Protein AF-A0A6H5HJQ9-F1 (afdb_monomer_lite)

Organism: NCBI:txid355587

Structure (mmCIF, N/CA/C/O backbone):
data_AF-A0A6H5HJQ9-F1
#
_entry.id   AF-A0A6H5HJQ9-F1
#
loop_
_atom_site.group_PDB
_atom_site.id
_atom_site.type_symbol
_atom_site.label_atom_id
_atom_site.label_alt_id
_atom_site.label_comp_id
_atom_site.label_asym_id
_atom_site.label_entity_id
_atom_site.label_seq_id
_atom_site.pdbx_PDB_ins_code
_atom_site.Cartn_x
_atom_site.Cartn_y
_atom_site.Cartn_z
_atom_site.occupancy
_atom_site.B_iso_or_equiv
_atom_site.auth_seq_id
_atom_site.auth_comp_id
_atom_site.auth_asym_id
_atom_site.auth_atom_id
_atom_site.pdbx_PDB_model_num
ATOM 1 N N . MET A 1 1 ? 19.923 -9.110 -13.018 1.00 54.31 1 MET A N 1
ATOM 2 C CA . MET A 1 1 ? 19.021 -8.091 -13.587 1.00 54.31 1 MET A CA 1
ATOM 3 C C . MET A 1 1 ? 18.236 -7.494 -12.440 1.00 54.31 1 MET A C 1
ATOM 5 O O . MET A 1 1 ? 17.790 -8.249 -11.584 1.00 54.31 1 MET A O 1
ATOM 9 N N . SER A 1 2 ? 18.166 -6.170 -12.379 1.00 69.38 2 SER A N 1
ATOM 10 C CA . SER A 1 2 ? 17.305 -5.426 -11.458 1.00 69.38 2 SER A CA 1
ATOM 11 C C . SER A 1 2 ? 15.832 -5.802 -11.680 1.00 69.38 2 SER A C 1
ATOM 13 O O . SER A 1 2 ? 15.441 -6.178 -12.785 1.00 69.38 2 SER A O 1
ATOM 15 N N . GLU A 1 3 ? 15.028 -5.753 -10.618 1.00 85.50 3 GLU A N 1
ATOM 16 C CA . GLU A 1 3 ? 13.591 -6.035 -10.683 1.00 85.50 3 GLU A CA 1
ATOM 17 C C . GLU A 1 3 ? 12.871 -4.970 -11.528 1.00 85.50 3 GLU A C 1
ATOM 19 O O . GLU A 1 3 ? 13.107 -3.771 -11.354 1.00 85.50 3 GLU A O 1
ATOM 24 N N . LEU A 1 4 ? 12.009 -5.406 -12.456 1.00 90.19 4 LEU A N 1
ATOM 25 C CA . LEU A 1 4 ? 11.168 -4.510 -13.251 1.00 90.19 4 LEU A CA 1
ATOM 26 C C . LEU A 1 4 ? 10.069 -3.924 -12.367 1.00 90.19 4 LEU A C 1
ATOM 28 O O . LEU A 1 4 ? 9.262 -4.652 -11.798 1.00 90.19 4 LEU A O 1
ATOM 32 N N . LYS A 1 5 ? 10.002 -2.598 -12.325 1.00 91.12 5 LYS A N 1
ATOM 33 C CA . LYS A 1 5 ? 8.961 -1.837 -11.636 1.00 91.12 5 LYS A CA 1
ATOM 34 C C . LYS A 1 5 ? 8.032 -1.191 -12.644 1.00 91.12 5 LYS A C 1
ATOM 36 O O . LYS A 1 5 ? 8.429 -0.899 -13.769 1.00 91.12 5 LYS A O 1
ATOM 41 N N . GLN A 1 6 ? 6.793 -0.955 -12.247 1.00 88.38 6 GLN A N 1
ATOM 42 C CA . GLN A 1 6 ? 5.802 -0.333 -13.111 1.00 88.38 6 GLN A CA 1
ATOM 43 C C . GLN A 1 6 ? 5.889 1.193 -13.008 1.00 88.38 6 GLN A C 1
ATOM 45 O O . GLN A 1 6 ? 5.994 1.733 -11.909 1.00 88.38 6 GLN A O 1
ATOM 50 N N . TYR A 1 7 ? 5.812 1.893 -14.138 1.00 89.81 7 TYR A N 1
ATOM 51 C CA . TYR A 1 7 ? 5.828 3.353 -14.224 1.00 89.81 7 TYR A CA 1
ATOM 52 C C . TYR A 1 7 ? 4.684 3.870 -15.107 1.00 89.81 7 TYR A C 1
ATOM 54 O O . TYR A 1 7 ? 4.293 3.230 -16.085 1.00 89.81 7 TYR A O 1
ATOM 62 N N . GLN A 1 8 ? 4.155 5.043 -14.763 1.00 83.81 8 GLN A N 1
ATOM 63 C CA . GLN A 1 8 ? 3.100 5.743 -15.486 1.00 83.81 8 GLN A CA 1
ATOM 64 C C . GLN A 1 8 ? 3.649 7.029 -16.114 1.00 83.81 8 GLN A C 1
ATOM 66 O O . GLN A 1 8 ? 4.257 7.863 -15.441 1.00 83.81 8 GLN A O 1
ATOM 71 N N . SER A 1 9 ? 3.367 7.194 -17.407 1.00 80.81 9 SER A N 1
ATOM 72 C CA . SER A 1 9 ? 3.503 8.441 -18.171 1.00 80.81 9 SER A CA 1
ATOM 73 C C . SER A 1 9 ? 2.211 8.668 -18.982 1.00 80.81 9 SER A C 1
ATOM 75 O O . SER A 1 9 ? 1.115 8.561 -18.434 1.00 80.81 9 SER A O 1
ATOM 77 N N . HIS A 1 10 ? 2.291 8.892 -20.301 1.00 75.25 10 HIS A N 1
ATOM 78 C CA . HIS A 1 10 ? 1.144 8.785 -21.222 1.00 75.25 10 HIS A CA 1
ATOM 79 C C . HIS A 1 10 ? 0.634 7.347 -21.397 1.00 75.25 10 HIS A C 1
ATOM 81 O O . HIS A 1 10 ? -0.489 7.132 -21.849 1.00 75.25 10 HIS A O 1
ATOM 87 N N . LYS A 1 11 ? 1.482 6.365 -21.089 1.00 80.69 11 LYS A N 1
ATOM 88 C CA . LYS A 1 11 ? 1.194 4.932 -21.127 1.00 80.69 11 LYS A CA 1
ATOM 89 C C . LYS A 1 11 ? 1.843 4.274 -19.912 1.00 80.69 11 LYS A C 1
ATOM 91 O O . LYS A 1 11 ? 2.764 4.839 -19.321 1.00 80.69 11 LYS A O 1
ATOM 96 N N . LEU A 1 12 ? 1.352 3.093 -19.572 1.00 84.88 12 LEU A N 1
ATOM 97 C CA . LEU A 1 12 ? 1.915 2.234 -18.541 1.00 84.88 12 LEU A CA 1
ATOM 98 C C . LEU A 1 12 ? 3.110 1.468 -19.118 1.00 84.88 12 LEU A C 1
ATOM 100 O O . LEU A 1 12 ? 2.998 0.887 -20.200 1.00 84.88 12 LEU A O 1
ATOM 104 N N . VAL A 1 13 ? 4.240 1.476 -18.418 1.00 93.31 13 VAL A N 1
ATOM 105 C CA . VAL A 1 13 ? 5.467 0.775 -18.826 1.00 93.31 13 VAL A CA 1
ATOM 106 C C . VAL A 1 13 ? 6.080 0.042 -17.642 1.00 93.31 13 VAL A C 1
ATOM 108 O O . VAL A 1 13 ? 5.825 0.385 -16.490 1.00 93.31 13 VAL A O 1
ATOM 111 N N . TRP A 1 14 ? 6.916 -0.950 -17.923 1.00 93.25 14 TRP A N 1
ATOM 112 C CA . TRP A 1 14 ? 7.784 -1.564 -16.924 1.00 93.25 14 TRP A CA 1
ATOM 113 C C . TRP A 1 14 ? 9.208 -1.086 -17.150 1.00 93.25 14 TRP A C 1
ATOM 115 O O . TRP A 1 14 ? 9.633 -0.967 -18.295 1.00 93.25 14 TRP A O 1
ATOM 125 N N . ALA A 1 15 ? 9.955 -0.804 -16.092 1.00 95.69 15 ALA A N 1
ATOM 126 C CA . ALA A 1 15 ? 11.330 -0.367 -16.233 1.00 95.69 15 ALA A CA 1
ATOM 127 C C . ALA A 1 15 ? 12.227 -0.851 -15.101 1.00 95.69 15 ALA A C 1
ATOM 129 O O . ALA A 1 15 ? 11.785 -1.063 -13.973 1.00 95.69 15 ALA A O 1
ATOM 130 N N . ALA A 1 16 ? 13.502 -1.021 -15.428 1.00 96.19 16 ALA A N 1
ATOM 131 C CA . ALA A 1 16 ? 14.544 -1.391 -14.484 1.00 96.19 16 ALA A CA 1
ATOM 132 C C . ALA A 1 16 ? 15.831 -0.625 -14.823 1.00 96.19 16 ALA A C 1
ATOM 134 O O . ALA A 1 16 ? 16.110 -0.425 -16.011 1.00 96.19 16 ALA A O 1
ATOM 135 N N . PRO A 1 17 ? 16.623 -0.195 -13.821 1.00 96.81 17 PRO A N 1
ATOM 136 C CA . PRO A 1 17 ? 17.909 0.446 -14.071 1.00 96.81 17 PRO A CA 1
ATOM 137 C C . PRO A 1 17 ? 18.802 -0.444 -14.937 1.00 96.81 17 PRO A C 1
ATOM 139 O O . PRO A 1 17 ? 18.985 -1.621 -14.618 1.00 96.81 17 PRO A O 1
ATOM 142 N N . MET A 1 18 ? 19.329 0.122 -16.020 1.00 97.06 18 MET A N 1
ATOM 143 C CA . MET A 1 18 ? 20.211 -0.548 -16.974 1.00 97.06 18 MET A CA 1
ATOM 144 C C . MET A 1 18 ? 21.083 0.500 -17.668 1.00 97.06 18 MET A C 1
ATOM 146 O O . MET A 1 18 ? 20.582 1.513 -18.161 1.00 97.06 18 MET A O 1
ATOM 150 N N . THR A 1 19 ? 22.388 0.269 -17.725 1.00 97.56 19 THR A N 1
ATOM 151 C CA . THR A 1 19 ? 23.316 1.121 -18.477 1.00 97.56 19 THR A CA 1
ATOM 152 C C . THR A 1 19 ? 23.117 0.960 -19.985 1.00 97.56 19 THR A C 1
ATOM 154 O O . THR A 1 19 ? 22.574 -0.042 -20.459 1.00 97.56 19 THR A O 1
ATOM 157 N N . LEU A 1 20 ? 23.578 1.932 -20.778 1.00 97.44 20 LEU A N 1
ATOM 158 C CA . LEU A 1 20 ? 23.519 1.810 -22.238 1.00 97.44 20 LEU A CA 1
ATOM 159 C C . LEU A 1 20 ? 24.302 0.582 -22.739 1.00 97.44 20 LEU A C 1
ATOM 161 O O . LEU A 1 20 ? 23.864 -0.072 -23.681 1.00 97.44 20 LEU A O 1
ATOM 165 N N . GLY A 1 21 ? 25.441 0.258 -22.121 1.00 97.00 21 GLY A N 1
ATOM 166 C CA . GLY A 1 21 ? 26.249 -0.915 -22.461 1.00 97.00 21 GLY A CA 1
ATOM 167 C C . GLY A 1 21 ? 25.490 -2.228 -22.270 1.00 97.00 21 GLY A C 1
ATOM 168 O O . GLY A 1 21 ? 25.391 -3.012 -23.210 1.00 97.00 21 GLY A O 1
ATOM 169 N N . GLU A 1 22 ? 24.872 -2.416 -21.103 1.00 96.88 22 GLU A N 1
ATOM 170 C CA . GLU A 1 22 ? 24.030 -3.588 -20.820 1.00 96.88 22 GLU A CA 1
ATOM 171 C C . GLU A 1 22 ? 22.847 -3.685 -21.796 1.00 96.88 22 GLU A C 1
ATOM 173 O O . GLU A 1 22 ? 22.508 -4.772 -22.262 1.00 96.88 22 GLU A O 1
ATOM 178 N N . PHE A 1 23 ? 22.246 -2.552 -22.177 1.00 96.94 23 PHE A N 1
ATOM 179 C CA . PHE A 1 23 ? 21.159 -2.559 -23.154 1.00 96.94 23 PHE A CA 1
ATOM 180 C C . PHE A 1 23 ? 21.616 -2.952 -24.564 1.00 96.94 23 PHE A C 1
ATOM 182 O O . PHE A 1 23 ? 20.880 -3.639 -25.271 1.00 96.94 23 PHE A O 1
ATOM 189 N N . LYS A 1 24 ? 22.821 -2.550 -24.996 1.00 96.31 24 LYS A N 1
ATOM 190 C CA . LYS A 1 24 ? 23.380 -2.978 -26.294 1.00 96.31 24 LYS A CA 1
ATOM 191 C C . LYS A 1 24 ? 23.491 -4.495 -26.377 1.00 96.31 24 LYS A C 1
ATOM 193 O O . LYS A 1 24 ? 23.172 -5.065 -27.421 1.00 96.31 24 LYS A O 1
ATOM 198 N N . GLU A 1 25 ? 23.918 -5.127 -25.287 1.00 95.88 25 GLU A N 1
ATOM 199 C CA . GLU A 1 25 ? 23.984 -6.583 -25.163 1.00 95.88 25 GLU A CA 1
ATOM 200 C C . GLU A 1 25 ? 22.577 -7.196 -25.158 1.00 95.88 25 GLU A C 1
ATOM 202 O O . GLU A 1 25 ? 22.292 -8.071 -25.973 1.00 95.88 25 GLU A O 1
ATOM 207 N N . HIS A 1 26 ? 21.667 -6.671 -24.327 1.00 93.88 26 HIS A N 1
ATOM 208 C CA . HIS A 1 26 ? 20.269 -7.120 -24.227 1.00 93.88 26 HIS A CA 1
ATOM 209 C C . HIS A 1 26 ? 19.512 -7.057 -25.560 1.00 93.88 26 HIS A C 1
ATOM 211 O O . HIS A 1 26 ? 18.781 -7.979 -25.915 1.00 93.88 26 HIS A O 1
ATOM 217 N N . ALA A 1 27 ? 19.687 -5.974 -26.318 1.00 93.81 27 ALA A N 1
ATOM 218 C CA . ALA A 1 27 ? 19.010 -5.750 -27.592 1.00 93.81 27 ALA A CA 1
ATOM 219 C C . ALA A 1 27 ? 19.761 -6.335 -28.802 1.00 93.81 27 ALA A C 1
ATOM 221 O O . ALA A 1 27 ? 19.253 -6.240 -29.920 1.00 93.81 27 ALA A O 1
ATOM 222 N N . ASN A 1 28 ? 20.961 -6.898 -28.603 1.00 94.88 28 ASN A N 1
ATOM 223 C CA . ASN A 1 28 ? 21.882 -7.311 -29.665 1.00 94.88 28 ASN A CA 1
ATOM 224 C C . ASN A 1 28 ? 22.128 -6.196 -30.709 1.00 94.88 28 ASN A C 1
ATOM 226 O O . ASN A 1 28 ? 22.053 -6.416 -31.920 1.00 94.88 28 ASN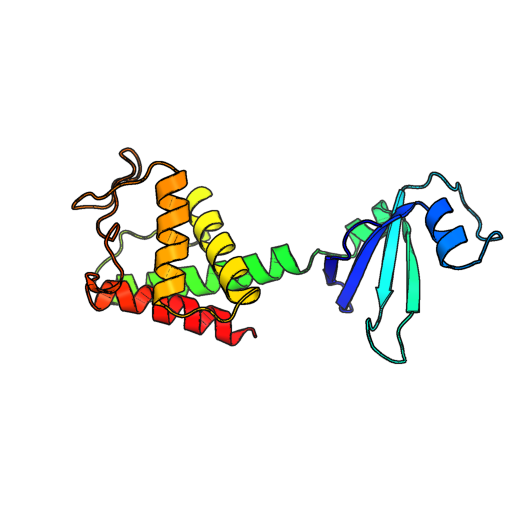 A O 1
ATOM 230 N N . LYS A 1 29 ? 22.383 -4.972 -30.226 1.00 92.25 29 LYS A N 1
ATOM 231 C CA . LYS A 1 29 ? 22.630 -3.765 -31.039 1.00 92.25 29 LYS A CA 1
ATOM 232 C C . LYS A 1 29 ? 23.932 -3.071 -30.626 1.00 92.25 29 LYS A C 1
ATOM 234 O O . LYS A 1 29 ? 23.896 -2.038 -29.949 1.00 92.25 29 LYS A O 1
ATOM 239 N N . PRO A 1 30 ? 25.099 -3.623 -31.000 1.00 92.00 30 PRO A N 1
ATOM 240 C CA . PRO A 1 30 ? 26.397 -3.075 -30.598 1.00 92.00 30 PRO A CA 1
ATOM 241 C C . PRO A 1 30 ? 26.680 -1.681 -31.189 1.00 92.00 30 PRO A C 1
ATOM 243 O O . PRO A 1 30 ? 27.499 -0.933 -30.656 1.00 92.00 30 PRO A O 1
ATOM 246 N N . ASP A 1 31 ? 25.989 -1.323 -32.268 1.00 93.19 31 ASP A N 1
ATOM 247 C CA . ASP A 1 31 ? 26.135 -0.099 -33.055 1.00 93.19 31 ASP A CA 1
ATOM 248 C C . ASP A 1 31 ? 25.402 1.126 -32.479 1.00 93.19 31 ASP A C 1
ATOM 250 O O . ASP A 1 31 ? 25.584 2.234 -32.985 1.00 93.19 31 ASP A O 1
ATOM 254 N N . LEU A 1 32 ? 24.610 0.973 -31.407 1.00 91.12 32 LEU A N 1
ATOM 255 C CA . LEU A 1 32 ? 23.954 2.111 -30.753 1.00 91.12 32 LEU A CA 1
ATOM 256 C C . LEU A 1 32 ? 24.983 3.164 -30.309 1.00 91.12 32 LEU A C 1
ATOM 258 O O . LEU A 1 32 ? 25.986 2.860 -29.660 1.00 91.12 32 LEU A O 1
ATOM 262 N N . ILE A 1 33 ? 24.720 4.427 -30.635 1.00 93.00 33 ILE A N 1
ATOM 263 C CA . ILE A 1 33 ? 25.621 5.543 -30.336 1.00 93.00 33 ILE A CA 1
ATOM 264 C C . ILE A 1 33 ? 25.429 5.990 -28.883 1.00 93.00 33 ILE A C 1
ATOM 266 O O . ILE A 1 33 ? 24.303 6.166 -28.427 1.00 93.00 33 ILE A O 1
ATOM 270 N N . GLY A 1 34 ? 26.537 6.212 -28.177 1.00 92.50 34 GLY A N 1
ATOM 271 C CA . GLY A 1 34 ? 26.557 6.735 -26.811 1.00 92.50 34 GLY A CA 1
ATOM 272 C C . GLY A 1 34 ? 27.594 6.037 -25.938 1.00 92.50 34 GLY A C 1
ATOM 273 O O . GLY A 1 34 ? 28.120 4.981 -26.306 1.00 92.50 34 GLY A O 1
ATOM 274 N N . ASP A 1 35 ? 27.885 6.640 -24.787 1.00 95.94 35 ASP A N 1
ATOM 275 C CA . ASP A 1 35 ? 28.797 6.083 -23.788 1.00 95.94 35 ASP A CA 1
ATOM 276 C C . ASP A 1 35 ? 28.162 4.841 -23.130 1.00 95.94 35 ASP A C 1
ATOM 278 O O . ASP A 1 35 ? 27.095 4.977 -22.520 1.00 95.94 35 ASP A O 1
ATOM 282 N N . PRO A 1 36 ? 28.777 3.642 -23.227 1.00 95.81 36 PRO A N 1
ATOM 283 C CA . PRO A 1 36 ? 28.285 2.429 -22.575 1.00 95.81 36 PRO A CA 1
ATOM 284 C C . PRO A 1 36 ? 28.059 2.573 -21.064 1.00 95.81 36 PRO A C 1
ATOM 286 O O . PRO A 1 36 ? 27.185 1.896 -20.532 1.00 95.81 36 PRO A O 1
ATOM 289 N N . GLY A 1 37 ? 28.797 3.459 -20.386 1.00 96.69 37 GLY A N 1
ATOM 290 C CA . GLY A 1 37 ? 28.638 3.728 -18.955 1.00 96.69 37 GLY A CA 1
ATOM 291 C C . GLY A 1 37 ? 27.445 4.620 -18.599 1.00 96.69 37 GLY A C 1
ATOM 292 O O . GLY A 1 37 ? 27.192 4.841 -17.417 1.00 96.69 37 GLY A O 1
ATOM 293 N N . SER A 1 38 ? 26.709 5.141 -19.587 1.00 97.50 38 SER A N 1
ATOM 294 C CA . SER A 1 38 ? 25.568 6.031 -19.340 1.00 97.50 38 SER A CA 1
ATOM 295 C C . SER A 1 38 ? 24.483 5.325 -18.532 1.00 97.50 38 SER A C 1
ATOM 297 O O . SER A 1 38 ? 23.972 4.284 -18.952 1.00 97.50 38 SER A O 1
ATOM 299 N N . GLU A 1 39 ? 24.079 5.928 -17.416 1.00 98.12 39 GLU A N 1
ATOM 300 C CA . GLU A 1 39 ? 22.956 5.451 -16.612 1.00 98.12 39 GLU A CA 1
ATOM 301 C C . GLU A 1 39 ? 21.617 5.666 -17.328 1.00 98.12 39 GLU A C 1
ATOM 303 O O . GLU A 1 39 ? 21.343 6.716 -17.925 1.00 98.12 39 GLU A O 1
ATOM 308 N N . GLY A 1 40 ? 20.740 4.677 -17.214 1.00 97.12 40 GLY A N 1
ATOM 309 C CA . GLY A 1 40 ? 19.402 4.745 -17.767 1.00 97.12 40 GLY A CA 1
ATOM 310 C C . GLY A 1 4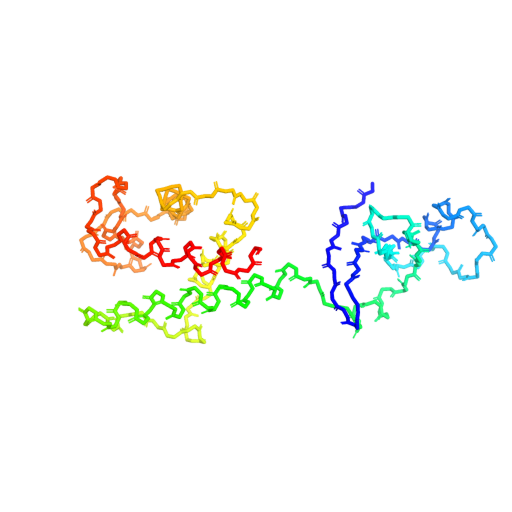0 ? 18.519 3.616 -17.284 1.00 97.12 40 GLY A C 1
ATOM 311 O O . GLY A 1 40 ? 18.776 2.986 -16.256 1.00 97.12 40 GLY A O 1
ATOM 312 N N . TYR A 1 41 ? 17.459 3.392 -18.044 1.00 97.44 41 TYR A N 1
ATOM 313 C CA . TYR A 1 41 ? 16.470 2.368 -17.773 1.00 97.44 41 TYR A CA 1
ATOM 314 C C . TYR A 1 41 ? 16.242 1.533 -19.022 1.00 97.44 41 TYR A C 1
ATOM 316 O O . TYR A 1 41 ? 16.046 2.079 -20.110 1.00 97.44 41 TYR A O 1
ATOM 324 N N . LEU A 1 42 ? 16.195 0.214 -18.841 1.00 97.56 42 LEU A N 1
ATOM 325 C CA . LEU A 1 42 ? 15.434 -0.652 -19.731 1.00 97.56 42 LEU A CA 1
ATOM 326 C C . LEU A 1 42 ? 13.965 -0.276 -19.566 1.00 97.56 42 LEU A C 1
ATOM 328 O O . LEU A 1 42 ? 13.485 -0.223 -18.436 1.00 97.56 42 LEU A O 1
ATOM 332 N N . VAL A 1 43 ? 13.262 -0.057 -20.671 1.00 96.62 43 VAL A N 1
ATOM 333 C CA . VAL A 1 43 ? 11.820 0.190 -20.677 1.00 96.62 43 VAL A CA 1
ATOM 334 C C . VAL A 1 43 ? 11.146 -0.889 -21.514 1.00 96.62 43 VAL A C 1
ATOM 336 O O . VAL A 1 43 ? 11.477 -1.081 -22.683 1.00 96.62 43 VAL A O 1
ATOM 339 N N . VAL A 1 44 ? 10.208 -1.599 -20.904 1.00 95.69 44 VAL A N 1
ATOM 340 C CA . VAL A 1 44 ? 9.426 -2.685 -21.490 1.00 95.69 44 VAL A CA 1
ATOM 341 C C . VAL A 1 44 ? 7.987 -2.212 -21.643 1.00 95.69 44 VAL A C 1
ATOM 343 O O . VAL A 1 44 ? 7.32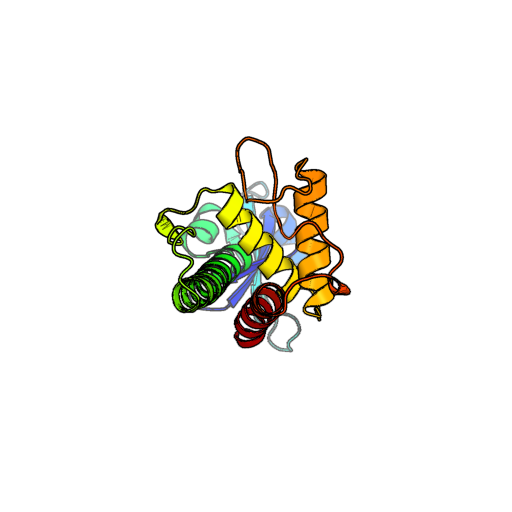4 -1.821 -20.678 1.00 95.69 44 VAL A O 1
ATOM 346 N N . TYR A 1 45 ? 7.503 -2.249 -22.876 1.00 93.31 45 TYR A N 1
ATOM 347 C CA . TYR A 1 45 ? 6.139 -1.886 -23.240 1.00 93.31 45 TYR A CA 1
ATOM 348 C C . TYR A 1 45 ? 5.337 -3.147 -23.509 1.00 93.31 45 TYR A C 1
ATOM 350 O O . TYR A 1 45 ? 5.899 -4.122 -23.994 1.00 93.31 45 TYR A O 1
ATOM 358 N N . SER A 1 46 ? 4.032 -3.113 -23.224 1.00 89.88 46 SER A N 1
ATOM 359 C CA . SER A 1 46 ? 3.107 -4.219 -23.514 1.00 89.88 46 SER A CA 1
ATOM 360 C C . SER A 1 46 ? 3.621 -5.581 -23.013 1.00 89.88 46 SER A C 1
ATOM 362 O O . SER A 1 46 ? 3.513 -6.584 -23.717 1.00 89.88 46 SER A O 1
ATOM 364 N N . LYS A 1 47 ? 4.209 -5.595 -21.807 1.00 88.94 47 LYS A N 1
ATOM 365 C CA . LYS A 1 47 ? 4.836 -6.775 -21.198 1.00 88.94 47 LYS A CA 1
ATOM 366 C C . LYS A 1 47 ? 3.875 -7.971 -21.171 1.00 88.94 47 LYS A C 1
ATOM 368 O O . LYS A 1 47 ? 2.699 -7.797 -20.861 1.00 88.94 47 LYS A O 1
ATOM 373 N N . ASP A 1 48 ? 4.395 -9.160 -21.459 1.00 88.00 48 ASP A N 1
ATOM 374 C CA . ASP A 1 48 ? 3.680 -10.441 -21.519 1.00 88.00 48 ASP A CA 1
ATOM 375 C C . ASP A 1 48 ? 2.584 -10.491 -22.604 1.00 88.00 48 ASP A C 1
ATOM 377 O O . ASP A 1 48 ? 1.652 -11.296 -22.537 1.00 88.00 48 ASP A O 1
ATOM 381 N N . THR A 1 49 ? 2.698 -9.646 -23.636 1.00 90.00 49 THR A N 1
ATOM 382 C CA . THR A 1 49 ? 1.808 -9.655 -24.807 1.00 90.00 49 THR A CA 1
ATOM 383 C C . THR A 1 49 ? 2.591 -9.866 -26.111 1.00 90.00 49 THR A C 1
ATOM 385 O O . THR A 1 49 ? 3.801 -9.644 -26.151 1.00 90.00 49 THR A O 1
ATOM 388 N N . PRO A 1 50 ? 1.923 -10.231 -27.223 1.00 93.38 50 PRO A N 1
ATOM 389 C CA . PRO A 1 50 ? 2.569 -10.317 -28.537 1.00 93.38 50 PRO A CA 1
ATOM 390 C C . P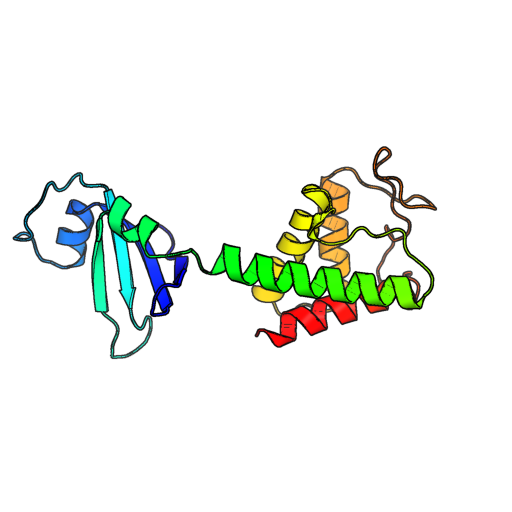RO A 1 50 ? 3.155 -8.994 -29.062 1.00 93.38 50 PRO A C 1
ATOM 392 O O . PRO A 1 50 ? 3.915 -9.014 -30.026 1.00 93.38 50 PRO A O 1
ATOM 395 N N . GLU A 1 51 ? 2.791 -7.855 -28.465 1.00 92.81 51 GLU A N 1
ATOM 396 C CA . GLU A 1 51 ? 3.272 -6.520 -28.841 1.00 92.81 51 GLU A CA 1
ATOM 397 C C . GLU A 1 51 ? 4.429 -6.033 -27.949 1.00 92.81 51 GLU A C 1
ATOM 399 O O . GLU A 1 51 ? 4.788 -4.853 -27.997 1.00 92.81 51 GLU A O 1
ATOM 404 N N . GLU A 1 52 ? 4.996 -6.913 -27.113 1.00 94.56 52 GLU A N 1
ATOM 405 C CA . GLU A 1 52 ? 6.093 -6.561 -26.215 1.00 94.56 52 GLU A CA 1
ATOM 406 C C . GLU A 1 52 ? 7.298 -6.016 -26.993 1.00 94.56 52 GLU A C 1
ATOM 408 O O . GLU A 1 52 ? 7.789 -6.629 -27.946 1.00 94.56 52 GLU A O 1
ATOM 413 N N . TYR A 1 53 ? 7.799 -4.851 -26.575 1.00 93.94 53 TYR A N 1
ATOM 414 C CA . TYR A 1 53 ? 9.037 -4.300 -27.116 1.00 93.94 53 TYR A CA 1
ATOM 415 C C . TYR A 1 53 ? 9.869 -3.602 -26.046 1.00 93.94 53 TYR A C 1
ATOM 417 O O . TYR A 1 53 ? 9.352 -3.052 -25.069 1.00 93.94 53 TYR A O 1
ATOM 425 N N . HIS A 1 54 ? 11.183 -3.603 -26.268 1.00 95.69 54 HIS A N 1
ATOM 426 C CA . HIS A 1 54 ? 12.175 -3.046 -25.356 1.00 95.69 54 HIS A CA 1
ATOM 427 C C . HIS A 1 54 ? 12.822 -1.795 -25.943 1.00 95.69 54 HIS A C 1
ATOM 429 O O . HIS A 1 54 ? 13.239 -1.776 -27.104 1.00 95.69 54 HIS A O 1
ATOM 435 N N . SER A 1 55 ? 12.949 -0.759 -25.125 1.00 95.81 55 SER A N 1
ATOM 436 C CA . SER A 1 55 ? 13.761 0.417 -25.418 1.00 95.81 55 SER A CA 1
ATOM 437 C C . SER A 1 55 ? 14.687 0.733 -24.249 1.00 95.81 55 SER A C 1
ATOM 439 O O . SER A 1 55 ? 14.634 0.100 -23.193 1.00 95.81 55 SER A O 1
ATOM 441 N N . TRP A 1 56 ? 15.547 1.724 -24.455 1.00 97.12 56 TRP A N 1
ATOM 442 C CA . TRP A 1 56 ? 16.372 2.290 -23.405 1.00 97.12 56 TRP A CA 1
ATOM 443 C C . TRP A 1 56 ? 16.152 3.792 -23.335 1.00 97.12 56 TRP A C 1
ATOM 445 O O . TRP A 1 56 ? 16.071 4.458 -24.370 1.00 97.12 56 TRP A O 1
ATOM 455 N N . SER A 1 57 ? 16.059 4.321 -22.118 1.00 96.44 57 SER A N 1
ATOM 456 C CA . SER A 1 57 ? 15.924 5.753 -21.870 1.00 96.44 57 SER A CA 1
ATOM 457 C C . SER A 1 57 ? 17.033 6.233 -20.934 1.00 96.44 57 SER A C 1
ATOM 459 O O . SER A 1 57 ? 17.213 5.632 -19.872 1.00 96.44 57 SER A O 1
ATOM 461 N N . PRO A 1 58 ? 17.731 7.341 -21.254 1.00 97.19 58 PRO A N 1
ATOM 462 C CA . PRO A 1 58 ? 18.653 7.978 -20.320 1.00 97.19 58 PRO A CA 1
ATOM 463 C C . PRO A 1 58 ? 17.957 8.307 -19.000 1.00 97.19 58 PRO A C 1
ATOM 465 O O . PRO A 1 58 ? 16.803 8.748 -19.011 1.00 97.19 58 PRO A O 1
ATOM 468 N N . LYS A 1 59 ? 18.669 8.162 -17.876 1.00 96.50 59 LYS A N 1
ATOM 469 C CA . LYS A 1 59 ? 18.105 8.329 -16.528 1.00 96.50 59 LYS A CA 1
ATOM 470 C C . LYS A 1 59 ? 17.353 9.650 -16.355 1.00 96.50 59 LYS A C 1
ATOM 472 O O . LYS A 1 59 ? 16.180 9.645 -16.006 1.00 96.50 59 LYS A O 1
ATOM 477 N N . GLY A 1 60 ? 17.993 10.772 -16.692 1.00 95.69 60 GLY A N 1
ATOM 478 C CA . GLY A 1 60 ? 17.380 12.097 -16.544 1.00 95.69 60 GLY A CA 1
ATOM 479 C C . GLY A 1 60 ? 16.127 12.310 -17.404 1.00 95.69 60 GLY A C 1
ATOM 480 O O . GLY A 1 60 ? 15.220 13.020 -16.988 1.00 95.69 60 GLY A O 1
ATOM 481 N N . VAL A 1 61 ? 16.048 11.675 -18.580 1.00 95.06 61 VAL A N 1
ATOM 482 C CA . VAL A 1 61 ? 14.862 11.743 -19.454 1.00 95.06 61 VAL A CA 1
ATOM 483 C C . VAL A 1 61 ? 13.747 10.853 -18.912 1.00 95.06 61 VAL A C 1
ATOM 485 O O . VAL A 1 61 ? 12.586 11.256 -18.906 1.00 95.06 61 VAL A O 1
ATOM 488 N N . PHE A 1 62 ? 14.101 9.655 -18.440 1.00 95.44 62 PHE A N 1
ATOM 489 C CA . PHE A 1 62 ? 13.141 8.714 -17.878 1.00 95.44 62 PHE A CA 1
ATOM 490 C C . PHE A 1 62 ? 12.494 9.285 -16.613 1.00 95.44 62 PHE A C 1
ATOM 492 O O . PHE A 1 62 ? 11.270 9.396 -16.564 1.00 95.44 62 PHE A O 1
ATOM 499 N N . ASP A 1 63 ? 13.310 9.727 -15.654 1.00 93.19 63 ASP A N 1
ATOM 500 C CA . ASP A 1 63 ? 12.865 10.248 -14.357 1.00 93.19 63 ASP A CA 1
ATOM 501 C C . ASP A 1 63 ? 12.011 11.521 -14.497 1.00 93.19 63 ASP A C 1
ATOM 503 O O . ASP A 1 63 ? 11.094 11.745 -13.713 1.00 93.19 63 ASP A O 1
ATOM 507 N N . ALA A 1 64 ? 12.271 12.355 -15.511 1.00 92.88 64 ALA A N 1
ATOM 508 C CA . ALA A 1 64 ? 11.491 13.570 -15.756 1.00 92.88 64 ALA A CA 1
ATOM 509 C C . ALA A 1 64 ? 10.087 13.297 -16.329 1.00 92.88 64 ALA A C 1
ATOM 511 O O . ALA A 1 64 ? 9.204 14.147 -16.212 1.00 92.88 64 ALA A O 1
ATOM 512 N N . GLY A 1 65 ? 9.887 12.149 -16.987 1.00 89.12 65 GLY A N 1
ATOM 513 C CA . GLY A 1 65 ? 8.663 11.835 -17.730 1.00 89.12 65 GLY A CA 1
ATOM 514 C C . GLY A 1 65 ? 7.849 10.663 -17.186 1.00 89.12 65 GLY A C 1
ATOM 515 O O . GLY A 1 65 ? 6.757 10.410 -17.698 1.00 89.12 65 GLY A O 1
ATOM 516 N N . ASN A 1 66 ? 8.366 9.937 -16.194 1.00 89.25 66 ASN A N 1
ATOM 517 C CA . ASN A 1 66 ? 7.765 8.715 -15.671 1.00 89.25 66 ASN A CA 1
ATOM 518 C C . ASN A 1 66 ? 7.715 8.765 -14.147 1.00 89.25 66 ASN A C 1
ATOM 520 O O . ASN A 1 66 ? 8.686 9.117 -13.487 1.00 89.25 66 ASN A O 1
ATOM 524 N N . THR A 1 67 ? 6.579 8.373 -13.582 1.00 85.88 67 THR A N 1
ATOM 525 C CA . THR A 1 67 ? 6.412 8.203 -12.135 1.00 85.88 67 THR A CA 1
ATOM 526 C C . THR A 1 67 ? 6.215 6.727 -11.845 1.00 85.88 67 THR A C 1
ATOM 528 O O . THR A 1 67 ? 5.416 6.083 -12.519 1.00 85.88 67 THR A O 1
ATOM 531 N N . GLU A 1 68 ? 6.942 6.169 -10.878 1.00 85.50 68 GLU A N 1
ATOM 532 C CA . GLU A 1 68 ? 6.718 4.784 -10.449 1.00 85.50 68 GLU A CA 1
ATOM 533 C C . GLU A 1 68 ? 5.250 4.646 -9.999 1.00 85.50 68 GLU A C 1
ATOM 535 O O . GLU A 1 68 ? 4.745 5.479 -9.242 1.00 85.50 68 GLU A O 1
ATOM 540 N N . VAL A 1 69 ? 4.533 3.647 -10.518 1.00 72.06 69 VAL A N 1
ATOM 541 C CA . VAL A 1 69 ? 3.091 3.466 -10.273 1.00 72.06 69 VAL A CA 1
ATOM 542 C C . VAL A 1 69 ? 2.834 3.042 -8.842 1.00 72.06 69 VAL A C 1
ATOM 544 O O . VAL A 1 69 ? 1.899 3.549 -8.228 1.00 72.06 69 VAL A O 1
ATOM 547 N N . GLU A 1 70 ? 3.676 2.155 -8.311 1.00 70.94 70 GLU A N 1
ATOM 548 C CA . GLU A 1 70 ? 3.529 1.608 -6.960 1.00 70.94 70 GLU A CA 1
ATOM 549 C C . GLU A 1 70 ? 3.427 2.737 -5.912 1.00 70.94 70 GLU A C 1
ATOM 551 O O . GLU A 1 70 ? 2.399 2.813 -5.241 1.00 70.94 70 GLU A O 1
ATOM 556 N N . PRO A 1 71 ? 4.342 3.732 -5.860 1.00 74.31 71 PRO A N 1
ATOM 557 C CA . PRO A 1 71 ? 4.211 4.864 -4.942 1.00 74.31 71 PRO A CA 1
ATOM 558 C C . PRO A 1 71 ? 2.932 5.696 -5.109 1.00 74.31 71 PRO A C 1
ATOM 560 O O . PRO A 1 71 ? 2.349 6.108 -4.107 1.00 74.31 71 PRO A O 1
ATOM 563 N N . TYR A 1 72 ? 2.483 5.966 -6.342 1.00 81.69 72 TYR A N 1
ATOM 564 C CA . TYR A 1 72 ? 1.317 6.831 -6.568 1.00 81.69 72 TYR A CA 1
ATOM 565 C C . TYR A 1 72 ? -0.006 6.124 -6.266 1.00 81.69 72 TYR A C 1
ATOM 567 O O . TYR A 1 72 ? -0.861 6.679 -5.572 1.00 81.69 72 TYR A O 1
ATOM 575 N N . LEU A 1 73 ? -0.182 4.903 -6.774 1.00 84.94 73 LEU A N 1
ATOM 576 C CA . LEU A 1 73 ? -1.403 4.134 -6.563 1.00 84.94 7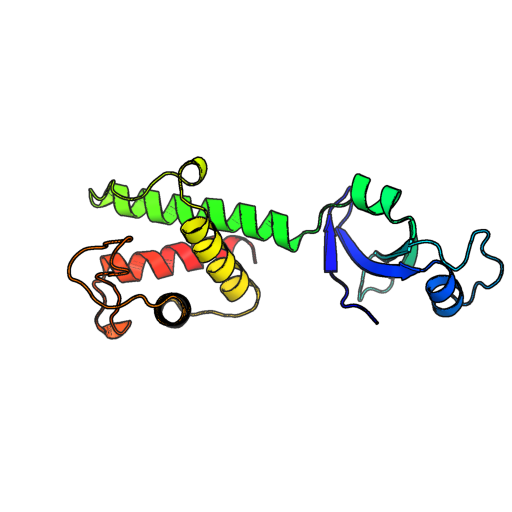3 LEU A CA 1
ATOM 577 C C . LEU A 1 73 ? -1.554 3.765 -5.084 1.00 84.94 73 LEU A C 1
ATOM 579 O O . LEU A 1 73 ? -2.633 3.952 -4.522 1.00 84.94 73 LEU A O 1
ATOM 583 N N . VAL A 1 74 ? -0.467 3.343 -4.427 1.00 92.00 74 VAL A N 1
ATOM 584 C CA . VAL A 1 74 ? -0.473 3.085 -2.982 1.00 92.00 74 VAL A CA 1
ATOM 585 C C . VAL A 1 74 ? -0.837 4.346 -2.205 1.00 92.00 74 VAL A C 1
ATOM 587 O O . VAL A 1 74 ? -1.670 4.264 -1.306 1.00 92.00 74 VAL A O 1
ATOM 590 N N . GLU A 1 75 ? -0.289 5.517 -2.545 1.00 92.75 75 GLU A N 1
ATOM 591 C CA . GLU A 1 75 ? -0.641 6.782 -1.878 1.00 92.75 75 GLU A CA 1
ATOM 592 C C . GLU A 1 75 ? -2.127 7.127 -2.055 1.00 92.75 75 GLU A C 1
ATOM 594 O O . GLU A 1 75 ? -2.807 7.463 -1.081 1.00 92.75 75 GLU A O 1
ATOM 599 N N . LEU A 1 76 ? -2.653 7.008 -3.278 1.00 94.56 76 LEU A N 1
ATOM 600 C CA . LEU A 1 76 ? -4.050 7.313 -3.582 1.00 94.56 76 LEU A CA 1
ATOM 601 C C . LEU A 1 76 ? -5.009 6.401 -2.806 1.00 94.56 76 LEU A C 1
ATOM 603 O O . LEU A 1 76 ? -5.931 6.889 -2.146 1.00 94.56 76 LEU A O 1
ATOM 607 N N . ILE A 1 77 ? -4.769 5.089 -2.847 1.00 96.19 77 ILE A N 1
ATOM 608 C CA . ILE A 1 77 ? -5.586 4.100 -2.140 1.00 96.19 77 ILE A CA 1
ATOM 609 C C . ILE A 1 77 ? -5.453 4.293 -0.625 1.00 96.19 77 ILE A C 1
ATOM 611 O O . ILE A 1 77 ? -6.458 4.254 0.082 1.00 96.19 77 ILE A O 1
ATOM 615 N N . SER A 1 78 ? -4.252 4.583 -0.115 1.00 97.38 78 SER A N 1
ATOM 616 C CA . SER A 1 78 ? -4.030 4.816 1.321 1.00 97.38 78 SER A CA 1
ATOM 617 C C . SER A 1 78 ? -4.801 6.033 1.820 1.00 97.38 78 SER A C 1
ATOM 619 O O . SER A 1 78 ? -5.468 5.959 2.855 1.00 97.38 78 SER A O 1
ATOM 621 N N . ARG A 1 79 ? -4.787 7.135 1.056 1.00 97.94 79 ARG A N 1
ATOM 622 C CA . ARG A 1 79 ? -5.581 8.332 1.361 1.00 97.94 79 ARG A CA 1
ATOM 623 C C . ARG A 1 79 ? -7.075 8.014 1.364 1.00 97.94 79 ARG A C 1
ATOM 625 O O . ARG A 1 79 ? -7.780 8.466 2.270 1.00 97.94 79 ARG A O 1
ATOM 632 N N . ALA A 1 80 ? -7.563 7.243 0.392 1.00 98.25 80 ALA A N 1
ATOM 633 C CA . ALA A 1 80 ? -8.965 6.838 0.320 1.00 98.25 80 ALA A CA 1
ATOM 634 C C . ALA A 1 80 ? -9.365 5.948 1.511 1.00 98.25 80 ALA A C 1
ATOM 636 O O . ALA A 1 80 ? -10.349 6.240 2.190 1.00 98.25 80 ALA A O 1
ATOM 637 N N . ALA A 1 81 ? -8.570 4.921 1.819 1.00 98.25 81 ALA A N 1
ATOM 638 C CA . ALA A 1 81 ? -8.837 3.973 2.896 1.00 98.25 81 ALA A CA 1
ATOM 639 C C . ALA A 1 81 ? -8.783 4.639 4.282 1.00 98.25 81 ALA A C 1
ATOM 641 O O . ALA A 1 81 ? -9.682 4.437 5.101 1.00 98.25 81 ALA A O 1
ATOM 642 N N . HIS A 1 82 ? -7.795 5.511 4.529 1.00 98.00 82 HIS A N 1
ATOM 643 C CA . HIS A 1 82 ? -7.728 6.325 5.751 1.00 98.00 82 HIS A CA 1
ATOM 644 C C . HIS A 1 82 ? -8.935 7.250 5.875 1.00 98.00 82 HIS A C 1
ATOM 646 O O . HIS A 1 82 ? -9.542 7.334 6.940 1.00 98.00 82 HIS A O 1
ATOM 652 N N . SER A 1 83 ? -9.314 7.930 4.790 1.00 98.19 83 SER A N 1
ATOM 653 C CA . SER A 1 83 ? -10.447 8.860 4.802 1.00 98.19 83 SER A CA 1
ATOM 654 C C . SER A 1 83 ? -11.776 8.143 5.054 1.00 98.19 83 SER A C 1
ATOM 656 O O . SER A 1 83 ? -12.595 8.645 5.823 1.00 98.19 83 SER A O 1
ATOM 658 N N . ALA A 1 84 ? -11.971 6.954 4.475 1.00 98.50 84 ALA A N 1
ATOM 659 C CA . ALA A 1 84 ? -13.149 6.123 4.710 1.00 98.50 84 ALA A CA 1
ATOM 660 C C . ALA A 1 84 ? -13.227 5.643 6.169 1.00 98.50 84 ALA A C 1
ATOM 662 O O . ALA A 1 84 ? -14.255 5.833 6.822 1.00 98.50 84 ALA A O 1
ATOM 663 N N . ASN A 1 85 ? -12.127 5.110 6.717 1.00 98.06 85 ASN A N 1
ATOM 664 C CA . ASN A 1 85 ? -12.065 4.700 8.124 1.00 98.06 85 ASN A CA 1
ATOM 665 C C . ASN A 1 85 ? -12.268 5.874 9.083 1.00 98.06 85 ASN A C 1
ATOM 667 O O . ASN A 1 85 ? -12.983 5.747 10.076 1.00 98.06 85 ASN A O 1
ATOM 671 N N . ARG A 1 86 ? -11.689 7.037 8.777 1.00 97.75 86 ARG A N 1
ATOM 672 C CA . ARG A 1 86 ? -11.907 8.257 9.552 1.00 97.75 86 ARG A CA 1
ATOM 673 C C . ARG A 1 86 ? -13.377 8.664 9.533 1.00 97.75 86 ARG A C 1
ATOM 675 O O . ARG A 1 86 ? -13.935 8.903 10.597 1.00 97.75 86 ARG A O 1
ATOM 682 N N . GLY A 1 87 ? -14.009 8.720 8.360 1.00 98.50 87 GLY A N 1
ATOM 683 C CA . GLY A 1 87 ? -15.433 9.048 8.235 1.00 98.50 87 GLY A CA 1
ATOM 684 C C . GLY A 1 87 ? -16.325 8.083 9.021 1.00 98.50 87 GLY A C 1
ATOM 685 O O . GLY A 1 87 ? -17.256 8.514 9.702 1.00 98.50 87 GLY A O 1
ATOM 686 N N . TYR A 1 88 ? -15.984 6.793 9.014 1.00 98.56 88 TYR A N 1
ATOM 687 C CA . TYR A 1 88 ? -16.639 5.793 9.850 1.00 98.56 88 TYR A CA 1
ATOM 688 C C . TYR A 1 88 ? -16.483 6.087 11.349 1.00 98.56 88 TYR A C 1
ATOM 690 O O . TYR A 1 88 ? -17.488 6.165 12.054 1.00 98.56 88 TYR A O 1
ATOM 698 N N . CYS A 1 89 ? -15.269 6.347 11.841 1.00 97.19 89 CYS A N 1
ATOM 699 C CA . CYS A 1 89 ? -15.052 6.715 13.245 1.00 97.19 89 CYS A CA 1
ATOM 700 C C . CYS A 1 89 ? -15.823 7.983 13.645 1.00 97.19 89 CYS A C 1
ATOM 702 O O . CYS A 1 89 ? -16.473 8.001 14.691 1.00 97.19 89 CYS A O 1
ATOM 704 N N . GLN A 1 90 ? -15.856 9.000 12.780 1.00 98.25 90 GLN A N 1
ATOM 705 C CA . GLN A 1 90 ? -16.628 10.222 13.021 1.00 98.25 90 GLN A CA 1
ATOM 706 C C . GLN A 1 90 ? -18.131 9.948 13.140 1.00 98.25 90 GLN A C 1
ATOM 708 O O . GLN A 1 90 ? -18.797 10.565 13.971 1.00 98.25 90 GLN A O 1
ATOM 713 N N . SER A 1 91 ? -18.666 8.999 12.363 1.00 98.25 91 SER A N 1
ATOM 714 C CA . SER A 1 91 ? -20.075 8.588 12.460 1.00 98.25 91 SER A CA 1
ATOM 715 C C . SER A 1 91 ? -20.427 7.939 13.804 1.00 98.25 91 SER A C 1
ATOM 717 O O . SER A 1 91 ? -21.575 8.007 14.237 1.00 98.25 91 SER A O 1
ATOM 719 N N . LEU A 1 92 ? -19.432 7.373 14.495 1.00 97.50 92 LEU A N 1
ATOM 720 C CA . LEU A 1 92 ? -19.551 6.823 15.847 1.00 97.50 92 LEU A CA 1
ATOM 721 C C . LEU A 1 92 ? -19.267 7.864 16.946 1.00 97.50 92 LEU A C 1
ATOM 723 O O . LEU A 1 92 ? -19.283 7.531 18.129 1.00 97.50 92 LEU A O 1
ATOM 727 N N . GLY A 1 93 ? -18.990 9.118 16.575 1.00 96.88 93 GLY A N 1
ATOM 728 C CA . GLY A 1 93 ? -18.629 10.196 17.499 1.00 96.88 93 GLY A CA 1
ATOM 729 C C . GLY A 1 93 ? -17.135 10.289 17.833 1.00 96.88 93 GLY A C 1
ATOM 730 O O . GLY A 1 93 ? -16.741 11.194 18.571 1.00 96.88 93 GLY A O 1
ATOM 731 N N . ASP A 1 94 ? -16.286 9.422 17.274 1.00 94.56 94 ASP A N 1
ATOM 732 C CA . ASP A 1 94 ? -14.833 9.488 17.438 1.00 94.56 94 ASP A CA 1
ATOM 733 C C . ASP A 1 94 ? -14.204 10.447 16.413 1.00 94.56 94 ASP A C 1
ATOM 735 O O . ASP A 1 94 ? -14.039 10.132 15.233 1.00 94.56 94 ASP A O 1
ATOM 739 N N . ASN A 1 95 ? -13.815 11.632 16.887 1.00 95.12 95 ASN A N 1
ATOM 740 C CA . ASN A 1 95 ? -13.114 12.649 16.100 1.00 95.12 95 ASN A CA 1
ATOM 741 C C . ASN A 1 95 ? -11.603 12.702 16.393 1.00 95.12 95 ASN A C 1
ATOM 743 O O . ASN A 1 95 ? -10.943 13.665 16.011 1.00 95.12 95 ASN A O 1
ATOM 747 N N . SER A 1 96 ? -11.045 11.693 17.074 1.00 91.56 96 SER A N 1
ATOM 748 C CA . SER A 1 96 ? -9.629 11.671 17.470 1.00 91.56 96 SER A CA 1
ATOM 749 C C . SER A 1 96 ? -8.661 11.465 16.300 1.00 91.56 96 SER A C 1
ATOM 751 O O . SER A 1 96 ? -7.468 11.742 16.429 1.00 91.56 96 SER A O 1
ATOM 753 N N . GLN A 1 97 ? -9.145 10.975 15.154 1.00 92.50 97 GLN A N 1
ATOM 754 C CA . GLN A 1 97 ? -8.300 10.708 13.993 1.00 92.50 97 GLN A CA 1
ATOM 755 C C . GLN A 1 97 ? -8.076 11.967 13.132 1.00 92.50 97 GLN A C 1
ATOM 757 O O . GLN A 1 97 ? -9.049 12.563 12.646 1.00 92.50 97 GLN A O 1
ATOM 762 N N . PRO A 1 98 ? -6.811 12.352 12.866 1.00 95.50 98 PRO A N 1
ATOM 763 C CA . PRO A 1 98 ? -6.498 13.491 12.007 1.00 95.50 98 PRO A CA 1
ATOM 764 C C . PRO A 1 98 ? -6.882 13.218 10.548 1.00 95.50 98 PRO A C 1
ATOM 766 O O . PRO A 1 98 ? -7.024 12.064 10.123 1.00 95.50 98 PRO A O 1
ATOM 769 N N . SER A 1 99 ? -7.042 14.284 9.761 1.00 97.50 99 SER A N 1
ATOM 770 C CA . SER A 1 99 ? -7.142 14.163 8.301 1.00 97.50 99 SER A CA 1
ATOM 771 C C . SER A 1 99 ? -5.870 13.531 7.717 1.00 97.50 99 SER A C 1
ATOM 773 O O . SER A 1 99 ? -4.841 13.478 8.389 1.00 97.50 99 SER A O 1
ATOM 775 N N . TRP A 1 100 ? -5.915 13.036 6.473 1.00 97.19 100 TRP A N 1
ATOM 776 C CA . TRP A 1 100 ? -4.708 12.484 5.843 1.00 97.19 100 TRP A CA 1
ATOM 777 C C . TRP A 1 100 ? -3.582 13.517 5.798 1.00 97.19 100 TRP A C 1
ATOM 779 O O . TRP A 1 100 ? -2.452 13.195 6.133 1.00 97.19 100 TRP A O 1
ATOM 789 N N . ASP A 1 101 ? -3.880 14.766 5.442 1.00 95.75 101 ASP A N 1
ATOM 790 C CA . ASP A 1 101 ? -2.855 15.801 5.287 1.00 95.75 101 ASP A CA 1
ATOM 791 C C . ASP A 1 101 ? -2.163 16.138 6.618 1.00 95.75 101 ASP A C 1
ATOM 793 O O . ASP A 1 101 ? -0.944 16.305 6.649 1.00 95.75 101 ASP A O 1
ATOM 797 N N . GLU A 1 102 ? -2.911 16.111 7.724 1.00 97.00 102 GLU A N 1
ATOM 798 C CA . GLU A 1 102 ? -2.420 16.384 9.083 1.00 97.00 102 GLU A CA 1
ATOM 799 C C . GLU A 1 102 ? -1.873 15.142 9.804 1.00 97.00 102 GLU A C 1
ATOM 801 O O . GLU A 1 102 ? -1.268 15.261 10.871 1.00 97.00 102 GLU A O 1
ATOM 806 N N . ALA A 1 103 ? -2.092 13.939 9.263 1.00 95.69 103 ALA A N 1
ATOM 807 C CA . ALA A 1 103 ? -1.639 12.709 9.893 1.00 95.69 103 ALA A CA 1
ATOM 808 C C . ALA A 1 103 ? -0.099 12.650 9.939 1.00 95.69 103 ALA A C 1
ATOM 810 O O . ALA A 1 103 ? 0.568 12.980 8.946 1.00 95.69 103 ALA A O 1
ATOM 811 N N . PRO A 1 104 ? 0.485 12.197 11.064 1.00 94.62 104 PRO A N 1
ATOM 812 C CA . PRO A 1 104 ? 1.925 12.025 11.170 1.00 94.62 104 PRO A CA 1
ATOM 813 C C . PRO A 1 104 ? 2.410 10.921 10.224 1.00 94.62 104 PRO A C 1
ATOM 815 O O . PRO A 1 104 ? 1.678 9.976 9.920 1.00 94.62 104 PRO A O 1
ATOM 818 N N . GLU A 1 105 ? 3.670 11.010 9.797 1.00 93.31 105 GLU A N 1
ATOM 819 C CA . GLU A 1 105 ? 4.209 10.135 8.749 1.00 93.31 105 GLU A CA 1
ATOM 820 C C . GLU A 1 105 ? 4.131 8.645 9.104 1.00 93.31 105 GLU A C 1
ATOM 822 O O . GLU A 1 105 ? 3.783 7.830 8.259 1.00 93.31 105 GLU A O 1
ATOM 827 N N . TRP A 1 106 ? 4.331 8.281 10.375 1.00 91.19 106 TRP A N 1
ATOM 828 C CA . TRP A 1 106 ? 4.196 6.888 10.820 1.00 91.19 106 TRP A CA 1
ATOM 829 C C . TRP A 1 106 ? 2.776 6.333 10.624 1.00 91.19 106 TRP A C 1
ATOM 831 O O . TRP A 1 106 ? 2.597 5.135 10.413 1.00 91.19 106 TRP A O 1
ATOM 841 N N . GLN A 1 107 ? 1.747 7.182 10.706 1.00 94.12 107 GLN A N 1
ATOM 842 C CA . GLN A 1 107 ? 0.363 6.764 10.504 1.00 94.12 107 GLN A CA 1
ATOM 843 C C . GLN A 1 107 ? 0.057 6.614 9.011 1.00 94.12 107 GLN A C 1
ATOM 845 O O . GLN A 1 107 ? -0.601 5.647 8.628 1.00 94.12 107 GLN A O 1
ATOM 850 N N . LYS A 1 108 ? 0.578 7.525 8.178 1.00 95.38 108 LYS A N 1
ATOM 851 C CA . LYS A 1 108 ? 0.509 7.414 6.713 1.00 95.38 108 LYS A CA 1
ATOM 852 C C . LYS A 1 108 ? 1.203 6.144 6.235 1.00 95.38 108 LYS A C 1
ATOM 854 O O . LYS A 1 108 ? 0.605 5.369 5.497 1.00 95.38 108 LYS A O 1
ATOM 859 N N . GLU A 1 109 ? 2.410 5.876 6.727 1.00 94.19 109 GLU A N 1
ATOM 860 C CA . GLU A 1 109 ? 3.160 4.682 6.344 1.00 94.19 109 GLU A CA 1
ATOM 861 C C . GLU A 1 109 ? 2.482 3.394 6.814 1.00 94.19 109 GLU A C 1
ATOM 863 O O . GLU A 1 109 ? 2.438 2.424 6.065 1.00 94.19 109 GLU A O 1
ATOM 868 N N . SER A 1 110 ? 1.853 3.392 7.995 1.00 94.69 110 SER A N 1
ATOM 869 C CA . SER A 1 110 ? 1.037 2.255 8.439 1.00 94.69 110 SER A CA 1
ATOM 870 C C . SER A 1 110 ? -0.115 1.955 7.470 1.00 94.69 110 SER A C 1
ATOM 872 O O . SER A 1 110 ? -0.385 0.785 7.206 1.00 94.69 110 SER A O 1
ATOM 874 N N . ALA A 1 111 ? -0.776 2.981 6.922 1.00 96.88 111 ALA A N 1
ATOM 875 C CA . ALA A 1 111 ? -1.810 2.790 5.907 1.00 96.88 111 ALA A CA 1
ATOM 876 C C . ALA A 1 111 ? -1.216 2.282 4.583 1.00 96.88 111 ALA A C 1
ATOM 878 O O . ALA A 1 111 ? -1.736 1.316 4.030 1.00 96.88 111 ALA A O 1
ATOM 879 N N . ARG A 1 112 ? -0.097 2.857 4.116 1.00 95.25 112 ARG A N 1
ATOM 880 C CA . ARG A 1 112 ? 0.595 2.406 2.893 1.00 95.25 112 ARG A CA 1
ATOM 881 C C . ARG A 1 112 ? 1.049 0.957 2.980 1.00 95.25 112 ARG A C 1
ATOM 883 O O . ARG A 1 112 ? 0.835 0.201 2.040 1.00 95.25 112 ARG A O 1
ATOM 890 N N . ALA A 1 113 ? 1.626 0.550 4.108 1.00 92.19 113 ALA A N 1
ATOM 891 C CA . ALA A 1 113 ? 2.010 -0.835 4.356 1.00 92.19 113 ALA A CA 1
ATOM 892 C C . ALA A 1 113 ? 0.798 -1.777 4.275 1.00 92.19 113 ALA A C 1
ATOM 894 O O . ALA A 1 113 ? 0.870 -2.803 3.601 1.00 92.19 113 ALA A O 1
ATOM 895 N N . GLY A 1 114 ? -0.331 -1.386 4.878 1.00 95.06 114 GLY A N 1
ATOM 896 C CA . GLY A 1 114 ? -1.593 -2.115 4.754 1.00 95.06 114 GLY A CA 1
ATOM 897 C C . GLY A 1 114 ? -2.058 -2.228 3.301 1.00 95.06 114 GLY A C 1
ATOM 898 O O . GLY A 1 114 ? -2.353 -3.325 2.838 1.00 95.06 114 GLY A O 1
ATOM 899 N N . VAL A 1 115 ? -2.062 -1.128 2.544 1.00 95.56 115 VAL A N 1
ATOM 900 C CA . VAL A 1 115 ? -2.438 -1.145 1.121 1.00 95.56 115 VAL A CA 1
ATOM 901 C C . VAL A 1 115 ? -1.539 -2.081 0.317 1.00 95.56 115 VAL A C 1
ATOM 903 O O . VAL A 1 115 ? -2.062 -2.928 -0.400 1.00 95.56 115 VAL A O 1
ATOM 906 N N . ARG A 1 116 ? -0.211 -1.996 0.467 1.00 91.81 116 ARG A N 1
ATOM 907 C CA . ARG A 1 116 ? 0.726 -2.900 -0.227 1.00 91.81 116 ARG A CA 1
ATOM 908 C C . ARG A 1 116 ? 0.436 -4.364 0.096 1.00 91.81 116 ARG A C 1
ATOM 910 O O . ARG A 1 116 ? 0.412 -5.197 -0.805 1.00 91.81 116 ARG A O 1
ATOM 917 N N . PHE A 1 117 ? 0.159 -4.674 1.363 1.00 91.12 117 PHE A N 1
ATOM 918 C CA . PHE A 1 117 ? -0.192 -6.029 1.783 1.00 91.12 117 PHE A CA 1
ATOM 919 C C . PHE A 1 117 ? -1.482 -6.529 1.115 1.00 91.12 117 PHE A C 1
ATOM 921 O O . PHE A 1 117 ? -1.503 -7.644 0.597 1.00 91.12 117 PHE A O 1
ATOM 928 N N . HIS A 1 118 ? -2.523 -5.693 1.062 1.00 93.75 118 HIS A N 1
ATOM 929 C CA . HIS A 1 118 ? -3.795 -6.008 0.399 1.00 93.75 118 HIS A CA 1
ATOM 930 C C . HIS A 1 118 ? -3.694 -6.082 -1.128 1.00 93.75 118 HIS A C 1
ATOM 932 O O . HIS A 1 118 ? -4.421 -6.862 -1.731 1.00 93.75 118 HIS A O 1
ATOM 938 N N . LEU A 1 119 ? -2.835 -5.289 -1.773 1.00 87.06 119 LEU A N 1
ATOM 939 C CA . LEU A 1 119 ? -2.632 -5.347 -3.226 1.00 87.06 119 LEU A CA 1
ATOM 940 C C . LEU A 1 119 ? -1.845 -6.593 -3.645 1.00 87.06 119 LEU A C 1
ATOM 942 O O . LEU A 1 119 ? -2.121 -7.169 -4.692 1.00 87.06 119 LEU A O 1
ATOM 946 N N . ALA A 1 120 ? -0.893 -7.028 -2.818 1.00 82.62 120 ALA A N 1
ATOM 947 C CA . ALA A 1 120 ? -0.061 -8.194 -3.102 1.00 82.62 120 ALA A CA 1
ATOM 948 C C . ALA A 1 120 ? -0.738 -9.540 -2.781 1.00 82.62 120 ALA A C 1
ATOM 950 O O . ALA A 1 120 ? -0.222 -10.583 -3.180 1.00 82.62 120 ALA A O 1
ATOM 951 N N . ASN A 1 121 ? -1.856 -9.547 -2.045 1.00 82.75 121 ASN A N 1
ATOM 952 C CA . ASN A 1 121 ? -2.469 -10.770 -1.518 1.00 82.75 121 ASN A CA 1
ATOM 953 C C . ASN A 1 121 ? -4.009 -10.717 -1.558 1.00 82.75 121 ASN A C 1
ATOM 955 O O . ASN A 1 121 ? -4.620 -9.648 -1.575 1.00 82.75 121 ASN A O 1
ATOM 959 N N . ASP A 1 122 ? -4.660 -11.880 -1.499 1.00 87.06 122 ASP A N 1
ATOM 960 C CA . ASP A 1 122 ? -6.078 -11.963 -1.128 1.00 87.06 122 ASP A CA 1
ATOM 961 C C . ASP A 1 122 ? -6.179 -12.044 0.403 1.00 87.06 122 ASP A C 1
ATOM 963 O O . ASP A 1 122 ? -5.779 -13.038 1.010 1.00 87.06 122 ASP A O 1
ATOM 967 N N . VAL A 1 123 ? -6.614 -10.951 1.034 1.00 92.00 123 VAL A N 1
ATOM 968 C CA . VAL A 1 123 ? -6.472 -10.716 2.479 1.00 92.00 123 VAL A CA 1
ATOM 969 C C . VAL A 1 123 ? -7.839 -10.664 3.137 1.00 92.00 123 VAL A C 1
ATOM 971 O O . VAL A 1 123 ? -8.667 -9.822 2.806 1.00 92.00 123 VAL A O 1
ATOM 974 N N . THR A 1 124 ? -8.087 -11.512 4.129 1.00 97.81 124 THR A N 1
ATOM 975 C CA . THR A 1 124 ? -9.284 -11.397 4.976 1.00 97.81 124 THR A CA 1
ATOM 976 C C . THR A 1 124 ? -9.168 -10.218 5.958 1.00 97.81 124 THR A C 1
ATOM 978 O O . THR A 1 124 ? -8.060 -9.803 6.297 1.00 97.81 124 THR A O 1
ATOM 981 N N . PRO A 1 125 ? -10.284 -9.671 6.479 1.00 98.12 125 PRO A N 1
ATOM 982 C CA . PRO A 1 125 ? -10.235 -8.636 7.519 1.00 98.12 125 PRO A CA 1
ATOM 983 C C . PRO A 1 125 ? -9.425 -9.043 8.762 1.00 98.12 125 PRO A C 1
ATOM 985 O O . PRO A 1 125 ? -8.730 -8.212 9.335 1.00 98.12 125 PRO A O 1
ATOM 988 N N . GLU A 1 126 ? -9.461 -10.323 9.137 1.00 98.44 126 GLU A N 1
ATOM 989 C CA . GLU A 1 126 ? -8.654 -10.871 10.234 1.00 98.44 126 GLU A CA 1
ATOM 990 C C . GLU A 1 126 ? -7.155 -10.804 9.925 1.00 98.44 126 GLU A C 1
ATOM 992 O O . GLU A 1 126 ? -6.400 -10.219 10.695 1.00 98.44 126 GLU A O 1
ATOM 997 N N . GLN A 1 127 ? -6.733 -11.278 8.750 1.00 98.00 127 GLN A N 1
ATOM 998 C CA . GLN A 1 127 ? -5.332 -11.189 8.314 1.00 98.00 127 GLN A CA 1
ATOM 999 C C . GLN A 1 127 ? -4.853 -9.737 8.163 1.00 98.00 127 GLN A C 1
ATOM 1001 O O . GLN A 1 127 ? -3.685 -9.436 8.405 1.00 98.00 127 GLN A O 1
ATOM 1006 N N . SER A 1 128 ? -5.747 -8.821 7.773 1.00 97.19 128 SER A N 1
ATOM 1007 C CA . SER A 1 128 ? -5.461 -7.383 7.739 1.00 97.19 128 SER A CA 1
ATOM 1008 C C . SER A 1 128 ? -5.117 -6.854 9.132 1.00 97.19 128 SER A C 1
ATOM 1010 O O . SER A 1 128 ? -4.111 -6.161 9.300 1.00 97.19 128 SER A O 1
ATOM 1012 N N . HIS A 1 129 ? -5.926 -7.206 10.135 1.00 98.25 129 HIS A N 1
ATOM 1013 C CA . HIS A 1 129 ? -5.688 -6.824 11.526 1.00 98.25 129 HIS A CA 1
ATOM 1014 C C . HIS A 1 129 ? -4.415 -7.459 12.087 1.00 98.25 129 HIS A C 1
ATOM 1016 O O . HIS A 1 129 ? -3.613 -6.769 12.707 1.00 98.25 129 HIS A O 1
ATOM 1022 N N . GLU A 1 130 ? -4.188 -8.749 11.839 1.00 98.06 130 GLU A N 1
ATOM 1023 C CA . GLU A 1 130 ? -2.979 -9.456 12.279 1.00 98.06 130 GLU A CA 1
ATOM 1024 C C . GLU A 1 130 ? -1.707 -8.836 11.689 1.00 98.06 130 GLU A C 1
ATOM 1026 O O . GLU A 1 130 ? -0.723 -8.643 12.403 1.00 98.06 130 GLU A O 1
ATOM 1031 N N . SER A 1 131 ? -1.738 -8.453 10.408 1.00 96.62 131 SER A N 1
ATOM 1032 C CA . SER A 1 131 ? -0.635 -7.742 9.755 1.00 96.62 131 SER A CA 1
ATOM 1033 C C . SER A 1 131 ? -0.374 -6.381 10.409 1.00 96.62 131 SER A C 1
ATOM 1035 O O . SER A 1 131 ? 0.766 -6.060 10.759 1.00 96.62 131 SER A O 1
ATOM 1037 N N . TRP A 1 132 ? -1.431 -5.597 10.657 1.00 97.31 132 TRP A N 1
ATOM 1038 C CA . TRP A 1 132 ? -1.328 -4.328 11.383 1.00 97.31 132 TRP A CA 1
ATOM 1039 C C . TRP A 1 132 ? -0.750 -4.517 12.793 1.00 97.31 132 TRP A C 1
ATOM 1041 O O . TRP A 1 132 ? 0.123 -3.751 13.212 1.00 97.31 132 TRP A O 1
ATOM 1051 N N . LEU A 1 133 ? -1.203 -5.549 13.508 1.00 97.31 133 LEU A N 1
ATOM 1052 C CA . LEU A 1 133 ? -0.766 -5.866 14.861 1.00 97.31 133 LEU A CA 1
ATOM 1053 C C . LEU A 1 133 ? 0.717 -6.252 14.891 1.00 97.31 133 LEU A C 1
ATOM 1055 O O . LEU A 1 133 ? 1.451 -5.720 15.717 1.00 97.31 133 LEU A O 1
ATOM 1059 N N . ALA A 1 134 ? 1.172 -7.090 13.955 1.00 96.00 134 ALA A N 1
ATOM 1060 C CA . ALA A 1 134 ? 2.567 -7.514 13.853 1.00 96.00 134 ALA A CA 1
ATOM 1061 C C . ALA A 1 134 ? 3.520 -6.336 13.582 1.00 96.00 134 ALA A C 1
ATOM 1063 O O . ALA A 1 134 ? 4.576 -6.231 14.207 1.00 96.00 134 ALA A O 1
ATOM 1064 N N . VAL A 1 135 ? 3.134 -5.406 12.698 1.00 93.62 135 VAL A N 1
ATOM 1065 C CA . VAL A 1 135 ? 3.912 -4.176 12.453 1.00 93.62 135 VAL A CA 1
ATOM 1066 C C . VAL A 1 135 ? 3.973 -3.320 13.719 1.00 93.62 135 VAL A C 1
ATOM 1068 O O . VAL A 1 135 ? 5.039 -2.847 14.109 1.00 93.62 135 VAL A O 1
ATOM 1071 N N . LYS A 1 136 ? 2.837 -3.144 14.401 1.00 94.94 136 LYS A N 1
ATOM 1072 C CA . LYS A 1 136 ? 2.768 -2.384 15.654 1.00 94.94 136 LYS A CA 1
ATOM 1073 C C . LYS A 1 136 ? 3.611 -3.019 16.757 1.00 94.94 136 LYS A C 1
ATOM 1075 O O . LYS A 1 136 ? 4.318 -2.299 17.458 1.00 94.94 136 LYS A O 1
ATOM 1080 N N . GLU A 1 137 ? 3.573 -4.336 16.899 1.00 96.62 137 GLU A N 1
ATOM 1081 C CA . GLU A 1 137 ? 4.386 -5.077 17.861 1.00 96.62 137 GLU A CA 1
ATOM 1082 C C . GLU A 1 137 ? 5.884 -4.894 17.594 1.00 96.62 137 GLU A C 1
ATOM 1084 O O . GLU A 1 137 ? 6.635 -4.569 18.515 1.00 96.62 137 GLU A O 1
ATOM 1089 N N . ALA A 1 138 ? 6.312 -5.009 16.331 1.00 95.38 138 ALA A N 1
ATOM 1090 C CA . ALA A 1 138 ? 7.699 -4.770 15.928 1.00 95.38 138 ALA A CA 1
ATOM 1091 C C . ALA A 1 138 ? 8.155 -3.330 16.230 1.00 95.38 138 ALA A C 1
ATOM 1093 O O . ALA A 1 138 ? 9.293 -3.106 16.645 1.00 95.38 138 ALA A O 1
ATOM 1094 N N . ASP A 1 139 ? 7.243 -2.363 16.112 1.00 93.94 139 ASP A N 1
ATOM 1095 C CA . ASP A 1 139 ? 7.460 -0.970 16.505 1.00 93.94 139 ASP A CA 1
ATOM 1096 C C . ASP A 1 139 ? 7.413 -0.752 18.030 1.00 93.94 139 ASP A C 1
ATOM 1098 O O . ASP A 1 139 ? 7.571 0.381 18.494 1.00 93.94 139 ASP A O 1
ATOM 1102 N N . GLY A 1 140 ? 7.202 -1.794 18.836 1.00 96.88 140 GLY A N 1
ATOM 1103 C CA . GLY A 1 140 ? 7.161 -1.740 20.298 1.00 96.88 140 GLY A CA 1
ATOM 1104 C C . GLY A 1 140 ? 5.832 -1.255 20.876 1.00 96.88 140 GLY A C 1
ATOM 1105 O O . GLY A 1 140 ? 5.814 -0.741 21.997 1.00 96.88 140 GLY A O 1
ATOM 1106 N N . TRP A 1 141 ? 4.738 -1.360 20.119 1.00 97.62 141 TRP A N 1
ATOM 1107 C CA . TRP A 1 141 ? 3.399 -1.122 20.648 1.00 97.62 141 TRP A CA 1
ATOM 1108 C C . TRP A 1 141 ? 2.901 -2.301 21.475 1.00 97.62 141 TRP A C 1
ATOM 1110 O O . TRP A 1 141 ? 3.325 -3.440 21.303 1.00 97.62 141 TRP A O 1
ATOM 1120 N N . LYS A 1 142 ? 1.975 -2.004 22.381 1.00 97.94 142 LYS A N 1
ATOM 1121 C CA . LYS A 1 142 ? 1.363 -2.967 23.293 1.00 97.94 142 LYS A CA 1
ATOM 1122 C C . LYS A 1 142 ? -0.087 -2.592 23.585 1.00 97.94 142 LYS A C 1
ATOM 1124 O O . LYS A 1 142 ? -0.568 -1.514 23.223 1.00 97.94 142 LYS A O 1
ATOM 1129 N N . TYR A 1 143 ? -0.778 -3.472 24.297 1.00 98.06 143 TYR A N 1
ATOM 1130 C CA . TYR A 1 143 ? -2.114 -3.187 24.801 1.00 98.06 143 TYR A CA 1
ATOM 1131 C C . TYR A 1 143 ? -2.120 -2.034 25.812 1.00 98.06 143 TYR A C 1
ATOM 1133 O O . TYR A 1 143 ? -1.291 -1.976 26.722 1.00 98.06 143 TYR A O 1
ATOM 1141 N N . GLY A 1 144 ? -3.117 -1.161 25.679 1.00 97.19 144 GLY A N 1
ATOM 1142 C CA . GLY A 1 144 ? -3.526 -0.211 26.708 1.00 97.19 144 GLY A CA 1
ATOM 1143 C C . GLY A 1 144 ? -4.970 0.240 26.474 1.00 97.19 144 GLY A C 1
ATOM 1144 O O . GLY A 1 144 ? -5.454 0.181 25.346 1.00 97.19 144 GLY A O 1
ATOM 1145 N N . PRO A 1 145 ? -5.689 0.675 27.520 1.00 95.12 145 PRO A N 1
ATOM 1146 C CA . PRO A 1 145 ? -7.135 0.914 27.457 1.00 95.12 145 PRO A CA 1
ATOM 1147 C C . PRO A 1 145 ? -7.531 2.096 26.559 1.00 95.12 145 PRO A C 1
ATOM 1149 O O . PRO A 1 145 ? -8.685 2.209 26.155 1.00 95.12 145 PRO A O 1
ATOM 1152 N N . VAL A 1 146 ? -6.586 2.987 26.257 1.00 93.81 146 VAL A N 1
ATOM 1153 C CA . VAL A 1 146 ? -6.757 4.149 25.382 1.00 93.81 146 VAL A CA 1
ATOM 1154 C C . VAL A 1 146 ? -5.533 4.232 24.479 1.00 93.81 146 VAL A C 1
ATOM 1156 O O . VAL A 1 146 ? -4.436 3.841 24.875 1.00 93.81 146 VAL A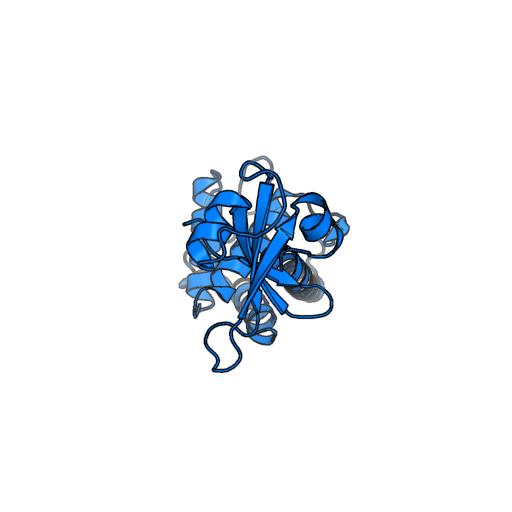 O 1
ATOM 1159 N N . LYS A 1 147 ? -5.716 4.730 23.254 1.00 93.31 147 LYS A N 1
ATOM 1160 C CA . LYS A 1 147 ? -4.602 4.952 22.335 1.00 93.31 147 LYS A CA 1
ATOM 1161 C C . LYS A 1 147 ? -3.696 6.059 22.877 1.00 93.31 147 LYS A C 1
ATOM 1163 O O . LYS A 1 147 ? -4.139 7.194 23.025 1.00 93.31 147 LYS A O 1
ATOM 1168 N N . ASP A 1 148 ? -2.429 5.734 23.098 1.00 94.81 148 ASP A N 1
ATOM 1169 C CA . ASP A 1 148 ? -1.394 6.658 23.559 1.00 94.81 148 ASP A CA 1
ATOM 1170 C C . ASP A 1 148 ? -0.149 6.459 22.685 1.00 94.81 148 ASP A C 1
ATOM 1172 O O . ASP A 1 148 ? 0.528 5.433 22.758 1.00 94.81 148 ASP A O 1
ATOM 1176 N N . ALA A 1 149 ? 0.120 7.419 21.798 1.00 92.31 149 ALA A N 1
ATOM 1177 C CA . ALA A 1 149 ? 1.211 7.304 20.835 1.00 92.31 149 ALA A CA 1
ATOM 1178 C C . ALA A 1 149 ? 2.599 7.450 21.479 1.00 92.31 149 ALA A C 1
ATOM 1180 O O . ALA A 1 149 ? 3.559 6.885 20.958 1.00 92.31 149 ALA A O 1
ATOM 1181 N N . GLU A 1 150 ? 2.709 8.163 22.604 1.00 93.94 150 GLU A N 1
ATOM 1182 C CA . GLU A 1 150 ? 3.975 8.327 23.326 1.00 93.94 150 GLU A CA 1
ATOM 1183 C C . GLU A 1 150 ? 4.344 7.040 24.068 1.00 93.94 150 GLU A C 1
ATOM 1185 O O . GLU A 1 150 ? 5.486 6.586 24.001 1.00 93.94 150 GLU A O 1
ATOM 1190 N N . LYS A 1 151 ? 3.363 6.401 24.719 1.00 96.38 151 LYS A N 1
ATOM 1191 C CA . LYS A 1 151 ? 3.549 5.106 25.402 1.00 96.38 151 LYS A CA 1
ATOM 1192 C C . LYS A 1 151 ? 3.482 3.897 24.472 1.00 96.38 151 LYS A C 1
ATOM 1194 O O . LYS A 1 151 ? 3.744 2.782 24.924 1.00 96.38 151 LYS A O 1
ATOM 1199 N N . LYS A 1 152 ? 3.129 4.116 23.201 1.00 96.50 152 LYS A N 1
ATOM 1200 C CA . LYS A 1 152 ? 2.846 3.083 22.194 1.00 96.50 152 LYS A CA 1
ATOM 1201 C C . LYS A 1 152 ? 1.790 2.083 22.675 1.00 96.50 152 LYS A C 1
ATOM 1203 O O . LYS A 1 152 ? 1.955 0.871 22.595 1.00 96.50 152 LYS A O 1
ATOM 1208 N N . GLU A 1 153 ? 0.681 2.596 23.185 1.00 98.00 153 GLU A N 1
ATOM 1209 C CA . GLU A 1 153 ? -0.444 1.794 23.665 1.00 98.00 153 GLU A CA 1
ATOM 1210 C C . GLU A 1 153 ? -1.636 1.908 22.710 1.00 98.00 153 GLU A C 1
ATOM 1212 O O . GLU A 1 153 ? -1.917 2.984 22.173 1.00 98.00 153 GLU A O 1
ATOM 1217 N N . HIS A 1 154 ? -2.339 0.798 22.469 1.00 96.56 154 HIS A N 1
ATOM 1218 C CA . HIS A 1 154 ? -3.539 0.782 21.630 1.00 96.56 154 HIS A CA 1
ATOM 1219 C C . HIS A 1 154 ? -4.610 -0.184 22.177 1.00 96.56 154 HIS A C 1
ATOM 1221 O O . HIS A 1 154 ? -4.276 -1.325 22.505 1.00 96.56 154 HIS A O 1
ATOM 1227 N N . PRO A 1 155 ? -5.902 0.207 22.217 1.00 96.81 155 PRO A N 1
ATOM 1228 C CA . PRO A 1 155 ? -6.974 -0.639 22.762 1.00 96.81 155 PRO A CA 1
ATOM 1229 C C . PRO A 1 155 ? -7.273 -1.867 21.899 1.00 96.81 155 PRO A C 1
ATOM 1231 O O . PRO A 1 155 ? -7.692 -2.898 22.407 1.00 96.81 155 PRO A O 1
ATOM 1234 N N . CYS A 1 156 ? -7.012 -1.781 20.595 1.00 96.81 156 CYS A N 1
ATOM 1235 C CA . CYS A 1 156 ? -7.176 -2.896 19.655 1.00 96.81 156 CYS A CA 1
ATOM 1236 C C . CYS A 1 156 ? -5.993 -3.875 19.628 1.00 96.81 156 CYS A C 1
ATOM 1238 O O . CYS A 1 156 ? -5.914 -4.674 18.704 1.00 96.81 156 CYS A O 1
ATOM 1240 N N . PHE A 1 157 ? -5.056 -3.814 20.579 1.00 97.69 157 PHE A N 1
ATOM 1241 C CA . PHE A 1 157 ? -3.961 -4.786 20.656 1.00 97.69 157 PHE A CA 1
ATOM 1242 C C . PHE A 1 157 ? -4.467 -6.111 21.264 1.00 97.69 157 PHE A C 1
ATOM 1244 O O . PHE A 1 157 ? -4.119 -6.483 22.382 1.00 97.69 157 PHE A O 1
ATOM 1251 N N . LEU A 1 158 ? -5.385 -6.757 20.544 1.00 97.19 158 LEU A N 1
ATOM 1252 C CA . LEU A 1 158 ? -6.154 -7.942 20.926 1.00 97.19 158 LEU A CA 1
ATOM 1253 C C . LEU A 1 158 ? -6.229 -8.909 19.730 1.00 97.19 158 LEU A C 1
ATOM 1255 O O . LEU A 1 158 ? -6.137 -8.449 18.584 1.00 97.19 158 LEU A O 1
ATOM 1259 N N . PRO A 1 159 ? -6.452 -10.217 19.962 1.00 97.62 159 PRO A N 1
ATOM 1260 C CA . PRO A 1 159 ? -6.824 -11.148 18.899 1.00 97.62 159 PRO A CA 1
ATOM 1261 C C . PRO A 1 159 ? -8.060 -10.658 18.138 1.00 97.62 159 PRO A C 1
ATOM 1263 O O . PRO A 1 159 ? -8.970 -10.079 18.736 1.00 97.62 159 PRO A O 1
ATOM 1266 N N . TYR A 1 160 ? -8.126 -10.918 16.829 1.00 97.88 160 TYR A N 1
ATOM 1267 C CA . TYR A 1 160 ? -9.225 -10.425 15.991 1.00 97.88 160 TYR A CA 1
ATOM 1268 C C . TYR A 1 160 ? -10.598 -10.861 16.514 1.00 97.88 160 TYR A C 1
ATOM 1270 O O . TYR A 1 160 ? -11.530 -10.059 16.564 1.00 97.88 160 TYR A O 1
ATOM 1278 N N . ALA A 1 161 ? -10.719 -12.110 16.978 1.00 97.88 161 ALA A N 1
ATOM 1279 C CA . ALA A 1 161 ? -11.948 -12.649 17.559 1.00 97.88 161 ALA A CA 1
ATOM 1280 C C . ALA A 1 161 ? -12.502 -11.787 18.711 1.00 97.88 161 ALA A C 1
ATOM 1282 O O . ALA A 1 161 ? -13.720 -11.590 18.777 1.00 97.88 161 ALA A O 1
ATOM 1283 N N . ASP A 1 162 ? -11.620 -11.198 19.521 1.00 97.75 162 ASP A N 1
ATOM 1284 C CA . ASP A 1 162 ? -11.951 -10.419 20.719 1.00 97.75 162 ASP A CA 1
ATOM 1285 C C . ASP A 1 162 ? -12.200 -8.931 20.430 1.00 97.75 162 ASP A C 1
ATOM 1287 O O . ASP A 1 162 ? -12.599 -8.176 21.321 1.00 97.75 162 ASP A O 1
ATOM 1291 N N . LEU A 1 163 ? -11.996 -8.482 19.186 1.00 97.88 163 LEU A N 1
ATOM 1292 C CA . LEU A 1 163 ? -12.271 -7.098 18.822 1.00 97.88 163 LEU A CA 1
ATOM 1293 C C . LEU A 1 163 ? -13.776 -6.786 18.873 1.00 97.88 163 LEU A C 1
ATOM 1295 O O . LEU A 1 163 ? -14.600 -7.568 18.370 1.00 97.88 163 LEU A O 1
ATOM 1299 N N . PRO A 1 164 ? -14.141 -5.591 19.374 1.00 97.19 164 PRO A N 1
ATOM 1300 C CA . PRO A 1 164 ? -15.476 -5.035 19.207 1.00 97.19 164 PRO A CA 1
ATOM 1301 C C . PRO A 1 164 ? -15.889 -4.963 17.731 1.00 97.19 164 PRO A C 1
ATOM 1303 O O . PRO A 1 164 ? -15.055 -4.770 16.842 1.00 97.19 164 PRO A O 1
ATOM 1306 N N . ALA A 1 165 ? -17.190 -5.087 17.464 1.00 97.81 165 ALA A N 1
ATOM 1307 C CA . ALA A 1 165 ? -17.723 -5.083 16.100 1.00 97.81 165 ALA A CA 1
ATOM 1308 C C . ALA A 1 165 ? -17.395 -3.787 15.340 1.00 97.81 165 ALA A C 1
ATOM 1310 O O . ALA A 1 165 ? -17.121 -3.829 14.142 1.00 97.81 165 ALA A O 1
ATOM 1311 N N . ASP A 1 166 ? -17.369 -2.651 16.037 1.00 97.00 166 ASP A N 1
ATOM 1312 C CA . ASP A 1 166 ? -16.979 -1.360 15.476 1.00 97.00 166 ASP A CA 1
ATOM 1313 C C . ASP A 1 166 ? -15.496 -1.306 15.088 1.00 97.00 166 ASP A C 1
ATOM 1315 O O . ASP A 1 166 ? -15.137 -0.698 14.083 1.00 97.00 166 ASP A O 1
ATOM 1319 N N . GLN A 1 167 ? -14.619 -1.997 15.820 1.00 97.62 167 GLN A N 1
ATOM 1320 C CA . GLN A 1 167 ? -13.210 -2.073 15.439 1.00 97.62 167 GLN A CA 1
ATOM 1321 C C . GLN A 1 167 ? -13.005 -3.017 14.254 1.00 97.62 167 GLN A C 1
ATOM 1323 O O . GLN A 1 167 ? -12.328 -2.629 13.308 1.00 97.62 167 GLN A O 1
ATOM 1328 N N . LYS A 1 168 ? -13.683 -4.175 14.229 1.00 98.38 168 LYS A N 1
ATOM 1329 C CA . LYS A 1 168 ? -13.674 -5.093 13.072 1.00 98.38 168 LYS A CA 1
ATOM 1330 C C . LYS A 1 168 ? -14.160 -4.415 11.791 1.00 98.38 168 LYS A C 1
ATOM 1332 O O . LYS A 1 168 ? -13.627 -4.669 10.714 1.00 98.38 168 LYS A O 1
ATOM 1337 N N . ALA A 1 169 ? -15.162 -3.538 11.893 1.00 98.31 169 ALA A N 1
ATOM 1338 C CA . ALA A 1 169 ? -15.699 -2.811 10.745 1.00 98.31 169 ALA A CA 1
ATOM 1339 C C . ALA A 1 169 ? -14.632 -1.975 10.020 1.00 98.31 169 ALA A C 1
ATOM 1341 O O . ALA A 1 169 ? -14.690 -1.855 8.798 1.00 98.31 169 ALA A O 1
ATOM 1342 N N . LYS A 1 170 ? -13.624 -1.458 10.734 1.00 98.12 170 LYS A N 1
ATOM 1343 C CA . LYS A 1 170 ? -12.520 -0.704 10.124 1.00 98.12 170 LYS A CA 1
ATOM 1344 C C . LYS A 1 170 ? -11.662 -1.567 9.199 1.00 98.12 170 LYS A C 1
ATOM 1346 O O . LYS A 1 170 ? -11.219 -1.071 8.166 1.00 98.12 170 LYS A O 1
ATOM 1351 N N . ASP A 1 171 ? -11.466 -2.846 9.520 1.00 98.31 171 ASP A N 1
ATOM 1352 C CA . ASP A 1 171 ? -10.750 -3.782 8.644 1.00 98.31 171 ASP A CA 1
ATOM 1353 C C . ASP A 1 171 ? -11.573 -4.113 7.395 1.00 98.31 171 ASP A C 1
ATOM 1355 O O . ASP A 1 171 ? -11.041 -4.125 6.285 1.00 98.31 171 ASP A O 1
ATOM 1359 N N . PHE A 1 172 ? -12.891 -4.302 7.546 1.00 98.38 172 PHE A N 1
ATOM 1360 C CA . PHE A 1 172 ? -13.801 -4.490 6.408 1.00 98.38 172 PHE A CA 1
ATOM 1361 C C . PHE A 1 172 ? -13.820 -3.277 5.477 1.00 98.38 172 PHE A C 1
ATOM 1363 O O . PHE A 1 172 ? -13.758 -3.444 4.259 1.00 98.38 172 PHE A O 1
ATOM 1370 N N . ILE A 1 173 ? -13.905 -2.064 6.029 1.00 98.50 173 ILE A N 1
ATOM 1371 C CA . ILE A 1 173 ? -13.908 -0.819 5.253 1.00 98.50 173 ILE A CA 1
ATOM 1372 C C . ILE A 1 173 ? -12.576 -0.651 4.531 1.00 98.50 173 ILE A C 1
ATOM 1374 O O . ILE A 1 173 ? -12.574 -0.413 3.325 1.00 98.50 173 ILE A O 1
ATOM 1378 N N . PHE A 1 174 ? -11.455 -0.821 5.240 1.00 98.38 174 PHE A N 1
ATOM 1379 C CA . PHE A 1 174 ? -10.126 -0.715 4.646 1.00 98.38 174 PHE A CA 1
ATOM 1380 C C . PHE A 1 174 ? -9.964 -1.697 3.482 1.00 98.38 174 PHE A C 1
ATOM 1382 O O . PHE A 1 174 ? -9.666 -1.270 2.368 1.00 98.38 174 PHE A O 1
ATOM 1389 N N . LYS A 1 175 ? -10.262 -2.985 3.710 1.00 97.69 175 LYS A N 1
ATOM 1390 C CA . LYS A 1 175 ? -10.249 -4.023 2.670 1.00 97.69 175 LYS A CA 1
ATOM 1391 C C . LYS A 1 175 ? -11.128 -3.643 1.479 1.00 97.69 175 LYS A C 1
ATOM 1393 O O . LYS A 1 175 ? -10.665 -3.676 0.346 1.00 97.69 175 LYS A O 1
ATOM 1398 N N . SER A 1 176 ? -12.379 -3.254 1.730 1.00 97.94 176 SER A N 1
ATOM 1399 C CA . SER A 1 176 ? -13.349 -2.942 0.669 1.00 97.94 176 SER A CA 1
ATOM 1400 C C . SER A 1 176 ? -12.899 -1.772 -0.201 1.00 97.94 176 SER A C 1
ATOM 1402 O O . SER A 1 176 ? -13.136 -1.782 -1.406 1.00 97.94 176 SER A O 1
ATOM 1404 N N . VAL A 1 177 ? -12.243 -0.769 0.394 1.00 98.19 177 VAL A N 1
ATOM 1405 C CA . VAL A 1 177 ? -11.658 0.334 -0.373 1.00 98.19 177 VAL A CA 1
ATOM 1406 C C . VAL A 1 177 ? -10.532 -0.177 -1.259 1.00 98.19 177 VAL A C 1
ATOM 1408 O O . VAL A 1 177 ? -10.564 0.117 -2.446 1.00 98.19 177 VAL A O 1
ATOM 1411 N N . VAL A 1 178 ? -9.573 -0.942 -0.723 1.00 95.75 178 VAL A N 1
ATOM 1412 C CA . VAL A 1 178 ? -8.436 -1.445 -1.516 1.00 95.75 178 VAL A CA 1
ATOM 1413 C C . VAL A 1 178 ? -8.901 -2.371 -2.640 1.00 95.75 178 VAL A C 1
ATOM 1415 O O . VAL A 1 178 ? -8.456 -2.222 -3.775 1.00 95.75 178 VAL A O 1
ATOM 1418 N N . ASP A 1 179 ? -9.837 -3.277 -2.358 1.00 92.44 179 ASP A N 1
ATOM 1419 C CA . ASP A 1 179 ? -10.386 -4.202 -3.353 1.00 92.44 179 ASP A CA 1
ATOM 1420 C C . ASP A 1 179 ? -11.109 -3.488 -4.501 1.00 92.44 179 ASP A C 1
ATOM 1422 O O . ASP A 1 179 ? -11.147 -4.009 -5.610 1.00 92.44 179 ASP A O 1
ATOM 1426 N N . GLY A 1 180 ? -11.638 -2.282 -4.274 1.00 94.19 180 GLY A N 1
ATOM 1427 C CA . GLY A 1 180 ? -12.236 -1.463 -5.331 1.00 94.19 180 GLY A CA 1
ATOM 1428 C C . GLY A 1 180 ? -11.250 -0.983 -6.406 1.00 94.19 180 GLY A C 1
ATOM 1429 O O . GLY A 1 180 ? -11.694 -0.441 -7.416 1.00 94.19 180 GLY A O 1
ATOM 1430 N N . PHE A 1 181 ? -9.940 -1.160 -6.198 1.00 86.62 181 PHE A N 1
ATOM 1431 C CA . PHE A 1 181 ? -8.874 -0.812 -7.147 1.00 86.62 181 PHE A CA 1
ATOM 1432 C C . PHE A 1 181 ? -8.186 -2.036 -7.772 1.00 86.62 181 PHE A C 1
ATOM 1434 O O . PHE A 1 181 ? -7.214 -1.858 -8.509 1.00 86.62 181 PHE A O 1
ATOM 1441 N N . LYS A 1 182 ? -8.650 -3.252 -7.458 1.00 78.69 182 LYS A N 1
ATOM 1442 C CA . LYS A 1 182 ? -8.169 -4.499 -8.066 1.00 78.69 182 LYS A CA 1
ATOM 1443 C C . LYS A 1 182 ? -8.853 -4.785 -9.402 1.00 78.69 182 LYS A C 1
ATOM 1445 O O . LYS A 1 182 ? -10.011 -4.351 -9.592 1.00 78.69 182 LYS A O 1
#

Radius of gyration: 21.68 Å; chains: 1; bounding box: 49×29×60 Å

InterPro domains:
  IPR003032 Ryanodine receptor Ryr [PF02026] (124-171)

Secondary structure (DSSP, 8-state):
-PPPEEEESSSEEEEEE--HHHHHHHTT-TT--S-TT--EEEEEESTTSTT-EEEEEEHHHHHHH-EEHHHHHHHHHHHHHHHHHHHHHHHTT---SPPTTTS-HHHHHHHHHHHHHHHHS---HHHHHHHHHHHHHHTT-EE-SS-BTTTTEETT-S-GGGS-HHHHHHHHHHHHHHHTT-

pLDDT: mean 93.73, std 6.18, range [54.31, 98.56]

Foldseek 3Di:
DADWFWKDFVDIKTKDKDFLLRVCVVVVNVPDDDDSRFIWIWIWPPPPDPPIDTDIDGHVRDVVGIDGPLVVVLLVLLLVLLVQLCVLCVVVVRNVDDHPVPDDPVSSVLSSQLLVVLVVDVADLQNSLVSSLVVLVVVVADDDCPCDVVNNHDPSNDRPVPDDPSVSVSSVSSNVSSVVVD

Sequence (182 aa):
MSELKQYQSHKLVWAAPMTLGEFKEHANKPDLIGDPGSEGYLVVYSKDTPEEYHSWSPKGVFDAGNTEVEPYLVELISRAAHSANRGYCQSLGDNSQPSWDEAPEWQKESARAGVRFHLANDVTPEQSHESWLAVKEADGWKYGPVKDAEKKEHPCFLPYADLPADQKAKDFIFKSVVDGFK